Protein AF-A0A5E4K2D5-F1 (afdb_monomer)

Structure (mmCIF, N/CA/C/O backbone):
data_AF-A0A5E4K2D5-F1
#
_entry.id   AF-A0A5E4K2D5-F1
#
loop_
_atom_site.group_PDB
_atom_site.id
_atom_site.type_symbol
_atom_site.label_atom_id
_atom_site.label_alt_id
_atom_site.label_comp_id
_atom_site.label_asym_id
_atom_site.label_entity_id
_atom_site.label_seq_id
_atom_s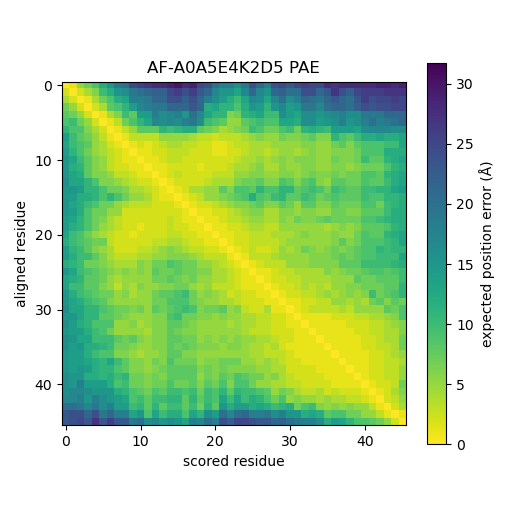ite.pdbx_PDB_ins_code
_atom_site.Cartn_x
_atom_site.Cartn_y
_atom_site.Cartn_z
_atom_site.occupancy
_atom_site.B_iso_or_equiv
_atom_site.auth_seq_id
_atom_site.auth_comp_id
_atom_site.auth_asym_id
_atom_site.auth_atom_id
_atom_site.pdbx_PDB_model_num
ATOM 1 N N . MET A 1 1 ? 5.580 17.993 -18.404 1.00 44.06 1 MET A N 1
ATOM 2 C CA . MET A 1 1 ? 5.107 17.136 -17.296 1.00 44.06 1 MET A CA 1
ATOM 3 C C . MET A 1 1 ? 5.363 15.700 -17.699 1.00 44.06 1 MET A C 1
ATOM 5 O O . MET A 1 1 ? 4.670 15.206 -18.579 1.00 44.06 1 MET A O 1
ATOM 9 N N . GLU A 1 2 ? 6.392 15.065 -17.143 1.00 47.03 2 GLU A N 1
ATOM 10 C CA . GLU A 1 2 ? 6.593 13.627 -17.334 1.00 47.03 2 GLU A CA 1
ATOM 11 C C . GLU A 1 2 ? 5.457 12.888 -16.625 1.00 47.03 2 GLU A C 1
ATOM 13 O O . GLU A 1 2 ? 5.238 13.076 -15.426 1.00 47.03 2 GLU A O 1
ATOM 18 N N . LYS A 1 3 ? 4.693 12.086 -17.371 1.00 53.34 3 LYS A N 1
ATOM 19 C CA . LYS A 1 3 ? 3.764 11.130 -16.772 1.00 53.34 3 LYS A CA 1
ATOM 20 C C . LYS A 1 3 ? 4.622 10.064 -16.098 1.00 53.34 3 LYS A C 1
ATOM 22 O O . LYS A 1 3 ? 5.251 9.260 -16.778 1.00 53.34 3 LYS A O 1
ATOM 27 N N . ARG A 1 4 ? 4.706 10.104 -14.767 1.00 60.56 4 ARG A N 1
ATOM 28 C CA . ARG A 1 4 ? 5.268 9.003 -13.981 1.00 60.56 4 ARG A CA 1
ATOM 29 C C . ARG A 1 4 ? 4.274 7.850 -14.052 1.00 60.56 4 ARG A C 1
ATOM 31 O O . ARG A 1 4 ? 3.354 7.774 -13.239 1.00 60.56 4 ARG A O 1
ATOM 38 N N . ASP A 1 5 ? 4.402 7.025 -15.087 1.00 60.62 5 ASP A N 1
ATOM 39 C CA . ASP A 1 5 ? 3.639 5.787 -15.197 1.00 60.62 5 ASP A CA 1
ATOM 40 C C . ASP A 1 5 ? 3.997 4.915 -13.990 1.00 60.62 5 ASP A C 1
ATOM 42 O O . ASP A 1 5 ? 5.101 4.373 -13.881 1.00 60.62 5 ASP A O 1
ATOM 46 N N . SER A 1 6 ? 3.064 4.857 -13.041 1.00 63.91 6 SER A N 1
ATOM 47 C CA . SER A 1 6 ? 3.232 4.144 -11.781 1.00 63.91 6 SER A CA 1
ATOM 48 C C . SER A 1 6 ? 3.323 2.659 -12.044 1.00 63.91 6 SER A C 1
ATOM 50 O O . SER A 1 6 ? 2.358 2.032 -12.471 1.00 63.91 6 SER A O 1
ATOM 52 N N . ARG A 1 7 ? 4.522 2.110 -11.823 1.00 70.69 7 ARG A N 1
ATOM 53 C CA . ARG A 1 7 ? 4.817 0.699 -12.091 1.00 70.69 7 ARG A CA 1
ATOM 54 C C . ARG A 1 7 ? 4.042 -0.223 -11.162 1.00 70.69 7 ARG A C 1
ATOM 56 O O . ARG A 1 7 ? 3.676 -1.318 -11.575 1.00 70.69 7 ARG A O 1
ATOM 63 N N . TYR A 1 8 ? 3.801 0.217 -9.931 1.00 78.31 8 TYR A N 1
ATOM 64 C CA . TYR A 1 8 ? 3.122 -0.568 -8.912 1.00 78.31 8 TYR A CA 1
ATOM 65 C C . TYR A 1 8 ? 2.150 0.308 -8.120 1.00 78.31 8 TYR A C 1
ATOM 67 O O . TYR A 1 8 ? 2.375 1.504 -7.945 1.00 78.31 8 TYR A O 1
ATOM 75 N N . LEU A 1 9 ? 1.069 -0.296 -7.631 1.00 83.00 9 LEU A N 1
ATOM 76 C CA . LEU A 1 9 ? 0.108 0.333 -6.730 1.00 83.00 9 LEU A CA 1
ATOM 77 C C . LEU A 1 9 ? 0.035 -0.506 -5.457 1.00 83.00 9 LEU A C 1
ATOM 79 O O . LEU A 1 9 ? -0.256 -1.700 -5.518 1.00 83.00 9 LEU A O 1
ATOM 83 N N . VAL A 1 10 ? 0.310 0.111 -4.311 1.00 82.50 10 VAL A N 1
ATOM 84 C CA . VAL A 1 10 ? 0.151 -0.527 -3.003 1.00 82.50 10 VAL A CA 1
ATOM 85 C C . VAL A 1 10 ? -1.182 -0.087 -2.419 1.00 82.50 10 VAL A C 1
ATOM 87 O O . VAL A 1 10 ? -1.406 1.106 -2.238 1.00 82.50 10 VAL A O 1
ATOM 90 N N . SER A 1 11 ? -2.049 -1.051 -2.111 1.00 84.19 11 SER A N 1
ATOM 91 C CA . SER A 1 11 ? -3.352 -0.819 -1.484 1.00 84.19 11 SER A CA 1
ATOM 92 C C . SER A 1 11 ? -3.381 -1.460 -0.096 1.00 84.19 11 SER A C 1
ATOM 94 O O . SER A 1 11 ? -3.086 -2.646 0.063 1.00 84.19 11 SER A O 1
ATOM 96 N N . ILE A 1 12 ? -3.705 -0.667 0.924 1.00 81.62 12 ILE A N 1
ATOM 97 C CA . ILE A 1 12 ? -3.816 -1.076 2.325 1.00 81.62 12 ILE A CA 1
ATOM 98 C C . ILE A 1 12 ? -5.278 -0.922 2.729 1.00 81.62 12 ILE A C 1
ATOM 100 O O . ILE A 1 12 ? -5.797 0.191 2.811 1.00 81.62 12 ILE A O 1
ATOM 104 N N . THR A 1 13 ? -5.938 -2.047 3.003 1.00 83.25 13 THR A N 1
ATOM 105 C CA . THR A 1 13 ? -7.356 -2.085 3.383 1.00 83.25 13 THR A CA 1
ATOM 106 C C . THR A 1 13 ? -7.519 -2.731 4.755 1.00 83.25 13 THR A C 1
ATOM 108 O O . THR A 1 13 ? -7.004 -3.817 5.011 1.00 83.25 13 THR A O 1
ATOM 111 N N . GLY A 1 14 ? -8.240 -2.056 5.642 1.00 78.25 14 GLY A N 1
ATOM 112 C CA . GLY A 1 14 ? -8.665 -2.537 6.952 1.00 78.25 14 GLY A CA 1
ATOM 113 C C . GLY A 1 14 ? -10.154 -2.267 7.170 1.00 78.25 14 GLY A C 1
ATOM 114 O O . GLY A 1 14 ? -10.819 -1.706 6.306 1.00 78.25 14 GLY A O 1
ATOM 115 N N . ALA A 1 15 ? -10.679 -2.636 8.342 1.00 79.12 15 ALA A N 1
ATOM 116 C CA 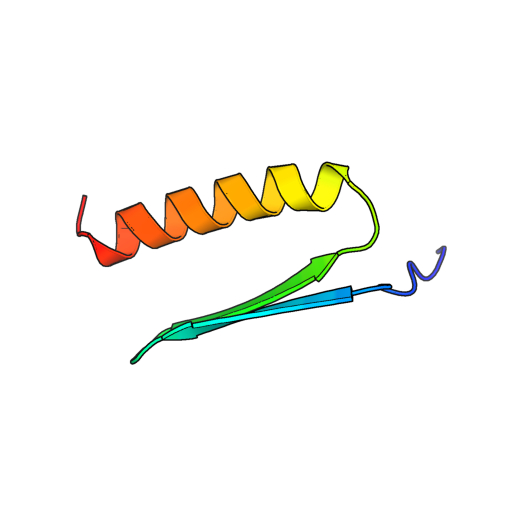. ALA A 1 15 ? -12.122 -2.617 8.614 1.00 79.12 15 ALA A CA 1
ATOM 117 C C . ALA A 1 15 ? -12.810 -1.259 8.355 1.00 79.12 15 ALA A C 1
ATOM 119 O O . ALA A 1 15 ? -13.950 -1.244 7.912 1.00 79.12 15 ALA A O 1
ATOM 120 N N . ASN A 1 16 ? -12.112 -0.140 8.591 1.00 79.75 16 ASN A N 1
ATOM 121 C CA . ASN A 1 16 ? -12.618 1.227 8.382 1.00 79.75 16 ASN A CA 1
ATOM 122 C C . ASN A 1 16 ? -11.620 2.132 7.636 1.00 79.75 16 ASN A C 1
ATOM 124 O O . ASN A 1 16 ? -11.738 3.355 7.675 1.00 79.75 16 ASN A O 1
ATOM 128 N N . THR A 1 17 ? -10.601 1.549 7.003 1.00 74.75 17 THR A N 1
ATOM 129 C CA . THR A 1 17 ? -9.494 2.305 6.407 1.00 74.75 17 THR A CA 1
ATOM 130 C C . THR A 1 17 ? -9.167 1.725 5.049 1.00 74.75 17 THR A C 1
ATOM 132 O O . THR A 1 17 ? -8.969 0.521 4.926 1.00 74.75 17 THR A O 1
ATOM 135 N N . HIS A 1 18 ? -9.055 2.582 4.045 1.00 82.38 18 HIS A N 1
ATOM 136 C CA . HIS A 1 18 ? -8.548 2.218 2.734 1.00 82.38 18 HIS A CA 1
ATOM 137 C C . HIS A 1 18 ? -7.561 3.294 2.290 1.00 82.38 18 HIS A C 1
ATOM 139 O O . HIS A 1 18 ? -7.842 4.488 2.416 1.00 82.38 18 HIS A O 1
ATOM 145 N N . PHE A 1 19 ? -6.384 2.872 1.848 1.00 80.12 19 PHE A N 1
ATOM 146 C CA . PHE A 1 19 ? -5.310 3.759 1.436 1.00 80.12 19 PHE A CA 1
ATOM 147 C C . PHE A 1 19 ? -4.574 3.163 0.247 1.00 80.12 19 PHE A C 1
ATOM 149 O O . PHE A 1 19 ? -4.204 1.992 0.275 1.00 80.12 19 PHE A O 1
ATOM 156 N N . GLU A 1 20 ? -4.325 3.984 -0.766 1.00 83.19 20 GLU A N 1
ATOM 157 C CA . GLU A 1 20 ? -3.618 3.578 -1.973 1.00 83.19 20 GLU A CA 1
ATOM 158 C C . GLU A 1 20 ? -2.456 4.527 -2.239 1.00 83.19 20 GLU A C 1
ATOM 160 O O . GLU A 1 20 ? -2.599 5.748 -2.150 1.00 83.19 20 GLU A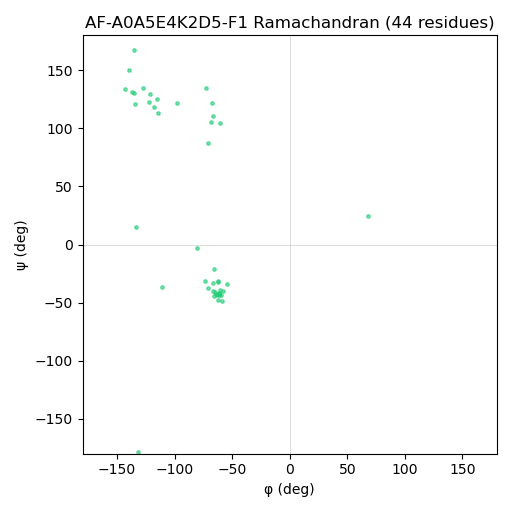 O 1
ATOM 165 N N . CYS A 1 21 ? -1.295 3.961 -2.557 1.00 81.31 21 CYS A N 1
ATOM 166 C CA . CYS A 1 21 ? -0.091 4.716 -2.862 1.00 81.31 21 CYS A CA 1
ATOM 167 C C . CYS A 1 21 ? 0.587 4.146 -4.115 1.00 81.31 21 CYS A C 1
ATOM 169 O O . CYS A 1 21 ? 0.932 2.958 -4.138 1.00 81.31 21 CYS A O 1
ATOM 171 N N . PRO A 1 22 ? 0.762 4.960 -5.172 1.00 82.19 22 PRO A N 1
ATOM 172 C CA . PRO A 1 22 ? 1.525 4.556 -6.341 1.00 82.19 22 PRO A CA 1
ATOM 173 C C . PRO A 1 22 ? 3.022 4.522 -6.021 1.00 82.19 22 PRO A C 1
ATOM 175 O O . PRO A 1 22 ? 3.564 5.466 -5.455 1.00 82.19 22 PRO A O 1
ATOM 178 N N . ILE A 1 23 ? 3.695 3.457 -6.451 1.00 82.50 23 ILE A N 1
ATOM 179 C CA . ILE A 1 23 ? 5.125 3.231 -6.251 1.00 82.5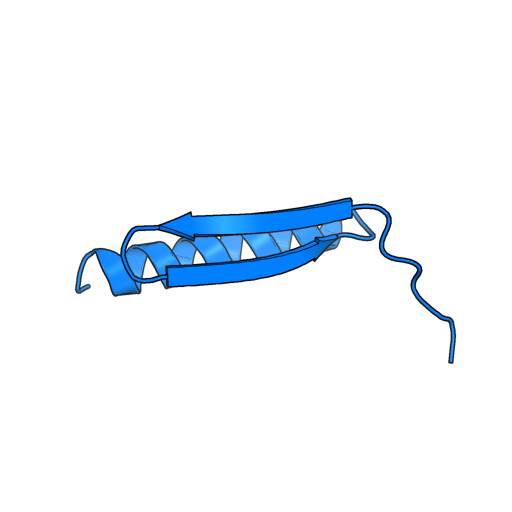0 23 ILE A CA 1
ATOM 180 C C . ILE A 1 23 ? 5.820 3.175 -7.613 1.00 82.50 23 ILE A C 1
ATOM 182 O O . ILE A 1 23 ? 5.545 2.316 -8.459 1.00 82.50 23 ILE A O 1
ATOM 186 N N . ASN A 1 24 ? 6.736 4.113 -7.824 1.00 82.88 24 ASN A N 1
ATOM 187 C CA . ASN A 1 24 ? 7.510 4.296 -9.046 1.00 82.88 24 ASN A CA 1
ATOM 188 C C . ASN A 1 24 ? 8.991 3.957 -8.832 1.00 82.88 24 ASN A C 1
ATOM 190 O O . ASN A 1 24 ? 9.631 3.405 -9.730 1.00 82.88 24 ASN A O 1
ATOM 194 N N . THR A 1 25 ? 9.535 4.286 -7.659 1.00 80.31 25 THR A N 1
ATOM 195 C CA . THR A 1 25 ? 10.960 4.164 -7.319 1.00 80.31 25 THR A CA 1
ATOM 196 C C . THR A 1 25 ? 11.166 3.553 -5.931 1.00 80.31 25 THR A C 1
ATOM 198 O O . THR A 1 25 ? 10.238 3.436 -5.137 1.00 80.31 25 THR A O 1
ATOM 201 N N . LEU A 1 26 ? 12.408 3.155 -5.617 1.00 75.56 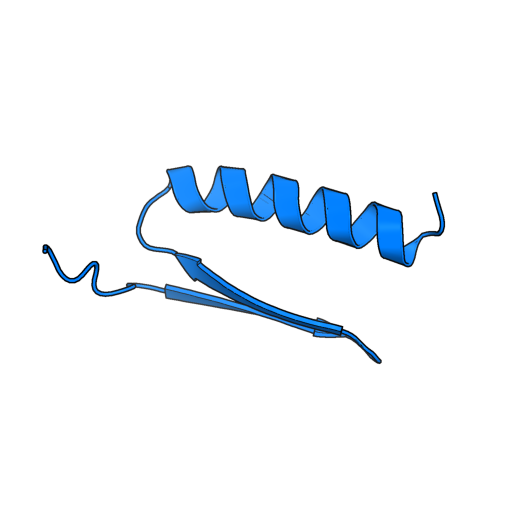26 LEU A N 1
ATOM 202 C CA . LEU A 1 26 ? 12.754 2.626 -4.290 1.00 75.56 26 LEU A CA 1
ATOM 203 C C . LEU A 1 26 ? 12.551 3.654 -3.166 1.00 75.56 26 LEU A C 1
ATOM 205 O O . LEU A 1 26 ? 12.165 3.274 -2.070 1.00 75.56 26 LEU A O 1
ATOM 209 N N . SER A 1 27 ? 12.743 4.944 -3.447 1.00 79.38 27 SER A N 1
ATOM 210 C CA . SER A 1 27 ? 12.485 6.021 -2.483 1.00 79.38 27 SER A CA 1
ATOM 211 C C . SER A 1 27 ? 11.015 6.106 -2.063 1.00 79.38 27 SER A C 1
ATOM 213 O O . SER A 1 27 ? 10.728 6.432 -0.919 1.00 79.38 27 SER A O 1
ATOM 215 N N . ASP A 1 28 ? 10.079 5.746 -2.948 1.00 75.44 28 ASP A N 1
ATOM 216 C CA . ASP A 1 28 ? 8.648 5.764 -2.623 1.00 75.44 28 ASP A CA 1
ATOM 217 C C . ASP A 1 28 ? 8.298 4.715 -1.540 1.00 75.44 28 ASP A C 1
ATOM 219 O O . ASP A 1 28 ? 7.293 4.843 -0.842 1.00 75.44 28 ASP A O 1
ATOM 223 N N . PHE A 1 29 ? 9.140 3.686 -1.350 1.00 76.75 29 PHE A N 1
ATOM 224 C CA . PHE A 1 29 ? 8.990 2.732 -0.245 1.00 76.75 29 PHE A CA 1
ATOM 225 C C . PHE A 1 29 ? 9.393 3.320 1.114 1.00 76.75 29 PHE A C 1
ATOM 227 O O . PHE A 1 29 ? 8.804 2.940 2.125 1.00 76.75 29 PHE A O 1
ATOM 234 N N . GLU A 1 30 ? 10.356 4.246 1.160 1.00 77.31 30 GLU A N 1
ATOM 235 C CA . GLU A 1 30 ? 10.717 4.951 2.400 1.00 77.31 30 GLU A CA 1
ATOM 236 C C . GLU A 1 30 ? 9.552 5.843 2.860 1.00 77.31 30 GLU A C 1
ATOM 238 O O . GLU A 1 30 ? 9.190 5.867 4.042 1.00 77.31 30 GLU A O 1
ATOM 243 N N . ASP A 1 31 ? 8.885 6.498 1.907 1.00 75.56 31 ASP A N 1
ATOM 244 C CA . ASP A 1 31 ? 7.657 7.253 2.158 1.00 75.56 31 ASP A CA 1
ATOM 245 C C . ASP A 1 31 ? 6.507 6.337 2.609 1.00 75.56 31 ASP A C 1
ATOM 247 O O . ASP A 1 31 ? 5.787 6.661 3.561 1.00 75.56 31 ASP A O 1
ATOM 251 N N . LEU A 1 32 ? 6.366 5.150 2.005 1.00 77.56 32 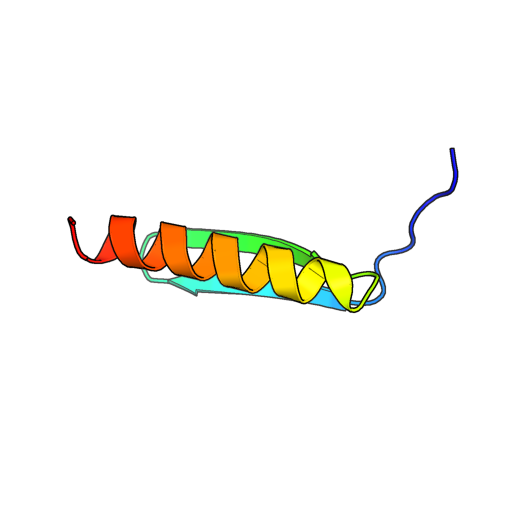LEU A N 1
ATOM 252 C CA . LEU A 1 32 ? 5.370 4.153 2.406 1.00 77.56 32 LEU A CA 1
ATOM 253 C C . LEU A 1 32 ? 5.574 3.671 3.854 1.00 77.56 32 LEU A C 1
ATOM 255 O O . LEU A 1 32 ? 4.594 3.541 4.593 1.00 77.56 32 LEU A O 1
ATOM 259 N N . GLU A 1 33 ? 6.816 3.436 4.292 1.00 81.31 33 GLU A N 1
ATOM 260 C CA . GLU A 1 33 ? 7.109 3.043 5.677 1.00 81.31 33 GLU A CA 1
ATOM 261 C C . GLU A 1 33 ? 6.675 4.132 6.671 1.00 81.31 33 GLU A C 1
ATOM 263 O O . GLU A 1 33 ? 6.048 3.845 7.699 1.00 81.31 33 GLU A O 1
ATOM 268 N N . ASN A 1 34 ? 6.945 5.398 6.344 1.00 80.56 34 ASN A N 1
ATOM 269 C CA . ASN A 1 34 ? 6.525 6.536 7.157 1.00 80.56 34 ASN A CA 1
ATOM 270 C C . ASN A 1 34 ? 4.997 6.645 7.243 1.00 80.56 34 ASN A C 1
ATOM 272 O O . ASN A 1 34 ? 4.449 6.836 8.335 1.00 80.56 34 ASN A O 1
ATOM 276 N N . ILE A 1 35 ? 4.294 6.463 6.122 1.00 76.25 35 ILE A N 1
ATOM 277 C CA . ILE A 1 35 ? 2.827 6.482 6.076 1.00 76.25 35 ILE A CA 1
ATOM 278 C C . ILE A 1 35 ? 2.249 5.351 6.929 1.00 76.25 35 ILE A C 1
ATOM 280 O O . ILE A 1 35 ? 1.396 5.598 7.786 1.00 76.25 35 ILE A O 1
ATOM 284 N N . LEU A 1 36 ? 2.759 4.130 6.772 1.00 79.56 36 LEU A N 1
ATOM 285 C CA . LEU A 1 36 ? 2.365 2.977 7.582 1.00 79.56 36 LEU A CA 1
ATOM 286 C C . LEU A 1 36 ? 2.589 3.222 9.078 1.00 79.56 36 LEU A C 1
ATOM 288 O O . LEU A 1 36 ? 1.737 2.881 9.902 1.00 79.56 36 LEU A O 1
ATOM 292 N N . ARG A 1 37 ? 3.700 3.866 9.446 1.00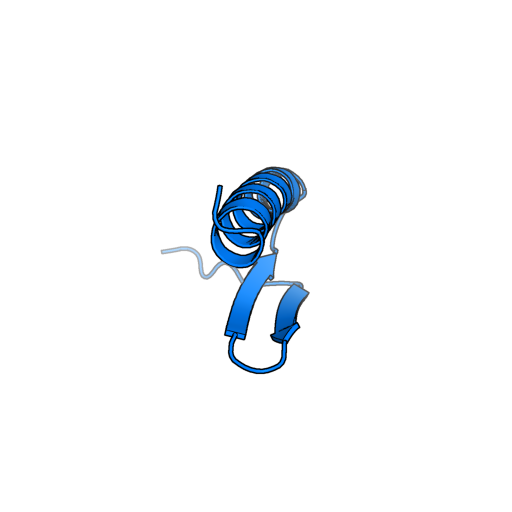 82.31 37 ARG A N 1
ATOM 293 C CA . ARG A 1 37 ? 4.010 4.227 10.834 1.00 82.31 37 ARG A CA 1
ATOM 294 C C . ARG A 1 37 ? 3.005 5.233 11.404 1.00 82.31 37 ARG A C 1
ATOM 296 O O . ARG A 1 37 ? 2.564 5.065 12.541 1.00 82.31 37 ARG A O 1
ATOM 303 N N . ILE A 1 38 ? 2.610 6.246 10.629 1.00 75.88 38 ILE A N 1
ATOM 304 C CA . ILE A 1 38 ? 1.580 7.224 11.021 1.00 75.88 38 ILE A CA 1
ATOM 305 C C . ILE A 1 38 ? 0.212 6.545 11.156 1.00 75.88 38 ILE A C 1
ATOM 307 O O . ILE A 1 38 ? -0.495 6.774 12.140 1.00 75.88 38 ILE A O 1
ATOM 311 N N . MET A 1 39 ? -0.155 5.683 10.204 1.00 73.94 39 MET A N 1
ATOM 312 C CA . MET A 1 39 ? -1.413 4.934 10.255 1.00 73.94 39 MET A CA 1
ATOM 313 C C . MET A 1 39 ? -1.474 4.022 11.478 1.00 73.94 39 MET A C 1
ATOM 315 O O . MET A 1 39 ? -2.485 4.002 12.176 1.00 73.94 39 MET A O 1
ATOM 319 N N . LYS A 1 40 ? -0.378 3.325 11.791 1.00 77.19 40 LYS A N 1
ATOM 320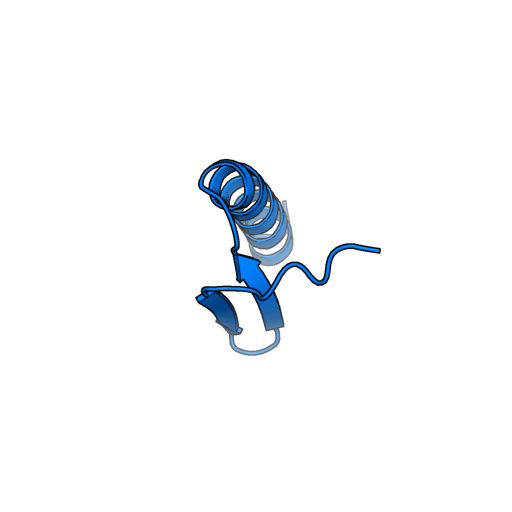 C CA . LYS A 1 40 ? -0.284 2.474 12.978 1.00 77.19 40 LYS A CA 1
ATOM 321 C C . LYS A 1 40 ? -0.505 3.266 14.268 1.00 77.19 40 LYS A C 1
ATOM 323 O O . LYS A 1 40 ? -1.274 2.810 15.106 1.00 77.19 40 LYS A O 1
ATOM 328 N N . LYS A 1 41 ? 0.087 4.460 14.405 1.00 77.81 41 LYS A N 1
ATOM 329 C CA . LYS A 1 41 ? -0.154 5.347 15.562 1.00 77.81 41 LYS A CA 1
ATOM 330 C C . LYS A 1 41 ? -1.632 5.729 15.692 1.00 77.81 41 LYS A C 1
ATOM 332 O O . LYS A 1 41 ? -2.225 5.524 16.745 1.00 77.81 41 LYS A O 1
ATOM 337 N N . LYS A 1 42 ? -2.255 6.160 14.586 1.00 68.56 42 LYS A N 1
ATOM 338 C CA . LYS A 1 42 ? -3.685 6.517 14.551 1.00 68.56 42 LYS A CA 1
ATOM 339 C C . LYS A 1 42 ? -4.607 5.352 14.916 1.00 68.56 42 LYS A C 1
ATOM 341 O O . LYS A 1 42 ? -5.592 5.566 15.611 1.00 68.56 42 LYS A O 1
ATOM 346 N N . ILE A 1 43 ? -4.296 4.136 14.463 1.00 70.00 43 ILE A N 1
ATOM 347 C CA . ILE A 1 43 ? -5.079 2.930 14.781 1.00 70.00 43 ILE A CA 1
ATOM 348 C C . ILE A 1 43 ? -4.889 2.519 16.247 1.00 70.00 43 ILE A C 1
ATOM 350 O O . ILE A 1 43 ? -5.839 2.076 16.885 1.00 70.00 43 ILE A O 1
ATOM 354 N N . GLN A 1 44 ? -3.677 2.664 16.78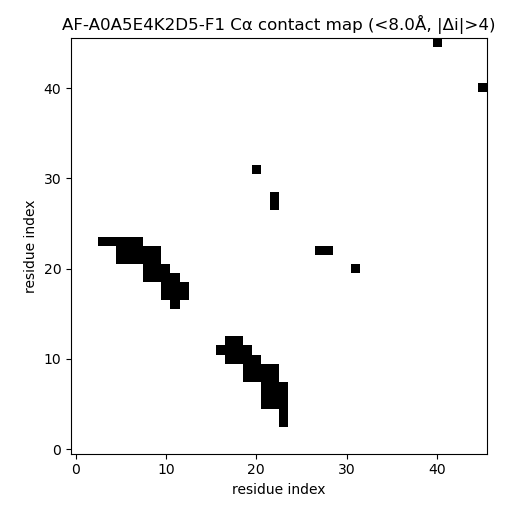7 1.00 68.62 44 GLN A N 1
ATOM 355 C CA . GLN A 1 44 ? -3.362 2.295 18.170 1.00 68.62 44 GLN A CA 1
ATOM 356 C C . GLN A 1 44 ? -3.786 3.353 19.204 1.00 68.62 44 GLN A C 1
ATOM 358 O O . GLN A 1 44 ? -3.652 3.099 20.398 1.00 68.62 44 GLN A O 1
ATOM 363 N N . GLY A 1 45 ? -4.322 4.502 18.773 1.00 58.03 45 GLY A N 1
ATOM 364 C CA . GLY A 1 45 ? -4.805 5.560 19.667 1.00 58.03 45 GLY A CA 1
ATOM 365 C C . GLY A 1 45 ? -3.700 6.273 20.454 1.00 58.03 45 GLY A C 1
ATOM 366 O O . GLY A 1 45 ? -3.987 6.801 21.527 1.00 58.03 45 GLY A O 1
ATOM 367 N N . ILE A 1 46 ? -2.460 6.259 19.943 1.00 48.84 46 ILE A N 1
ATOM 368 C CA . ILE A 1 46 ? -1.278 6.913 20.538 1.00 48.84 46 ILE A CA 1
ATOM 369 C C . ILE A 1 46 ? -0.934 8.183 19.763 1.00 48.84 46 ILE A C 1
ATOM 371 O O . ILE A 1 46 ? -0.876 8.106 18.511 1.00 48.84 46 ILE A O 1
#

pLDDT: mean 74.27, std 10.19, range [44.06, 84.19]

Radius of gyration: 12.53 Å; Cα contacts (8 Å, |Δi|>4): 33; chains: 1; bounding box: 25×20×38 Å

Sequence (46 aa):
MEKRDSRYLVSITGANTHFECPINTLSDFEDLENILRIMKKKIQGI

Nearest PDB structures (foldseek):
  4e1r-assembly1_A  TM=4.946E-01  e=4.052E+00  Mycobacterium tuberculosis
  6ifm-assembly1_H  TM=4.290E-01  e=3.775E+00  Salmonella enterica subsp. enterica serovar Typhimurium str. LT2
  2dqr-assembly1_B  TM=3.728E-01  e=8.824E+00  Bacillus subtilis

Secondary structure (DSSP, 8-state):
------SEEEEEEETTEEEEEEE-STHHHHHHHHHHHHHHHHHHT-

Mean predicted aligned error: 7.81 Å

Foldseek 3Di:
DDDLPQPDKDWDDDPPDIDIDGHRDPVVVVVVVVVVVVVVCVVVVD

Solvent-accessible surface area (backbone atoms only — not comparable to full-atom values): 2962 Å² total; per-residue (Å²): 132,85,80,78,74,58,78,40,75,50,73,51,77,56,101,91,44,77,48,76,47,74,33,75,52,77,69,49,51,60,54,48,52,52,51,52,52,53,51,50,33,63,74,71,74,100